Protein AF-A0A4Q1K8I0-F1 (afdb_monomer_lite)

Secondary structure (DSSP, 8-state):
-HHHHHHHHHHHHHHHHHHHHHHHHHHHHIIIIIHHHHHH---HHHHHHHHHHHHHHHHHHHHHHHHHHTTSHHHHHHHHH-HHHHHHHHHHHHHHHHHHHHHHHHHHHHHHHT--

Foldseek 3Di:
DVVVVVVVVVVVVVVVVLVVVVVVLVVVLCVPQVVLLPVLDVDPVVSVVLVCCLQVQLLVQLPVVLVVQCVDVVSVVVCVVPVVVNVVSSSVSSSVSNVVSSVVNCVVSVVVVVVD

Sequence (116 aa):
MLHHDSRIKFILFVLVLVAGLLAYLTKIMTKRFLYNYLNAVPSKGLTAVLLVLHWGTAVGVALLLPEYLKRFPNIKALFDYCPVWEYGATLCLFLLSLMGFSGILNVVFYRKNNLS

Organism: NCBI:txid2506421

pLDDT: mean 76.09, std 9.35, range [47.56, 92.94]

Structure (mmCIF, N/CA/C/O backbone):
data_AF-A0A4Q1K8I0-F1
#
_entry.id   AF-A0A4Q1K8I0-F1
#
loop_
_atom_site.group_PDB
_atom_site.id
_atom_site.type_symbol
_atom_site.label_atom_id
_atom_site.label_alt_id
_atom_site.label_comp_id
_atom_site.label_asym_id
_atom_site.label_entity_id
_atom_site.label_seq_id
_atom_site.pdbx_PDB_ins_code
_atom_site.Cartn_x
_atom_site.Cartn_y
_atom_site.Cartn_z
_atom_site.occupancy
_atom_site.B_iso_or_equiv
_atom_site.auth_seq_id
_atom_site.auth_comp_id
_atom_site.auth_asym_id
_atom_site.auth_atom_id
_atom_site.pdbx_PDB_model_num
ATOM 1 N N . MET A 1 1 ? 8.136 11.682 -34.334 1.00 49.53 1 MET A N 1
ATOM 2 C CA . MET A 1 1 ? 7.319 12.304 -33.263 1.00 49.53 1 MET A CA 1
ATOM 3 C C . MET A 1 1 ? 6.095 11.472 -32.847 1.00 49.53 1 MET A C 1
ATOM 5 O O . MET A 1 1 ? 5.854 11.394 -31.655 1.00 49.53 1 MET A O 1
ATOM 9 N N . LEU A 1 2 ? 5.404 10.750 -33.745 1.00 49.12 2 LEU A N 1
ATOM 10 C CA . LEU A 1 2 ? 4.198 9.940 -33.429 1.00 49.12 2 LEU A CA 1
ATOM 11 C C . LEU A 1 2 ? 4.359 8.790 -32.399 1.00 49.12 2 LEU A C 1
ATOM 13 O O . LEU A 1 2 ? 3.386 8.388 -31.758 1.00 49.12 2 LEU A O 1
ATOM 17 N N . HIS A 1 3 ? 5.567 8.250 -32.196 1.00 51.66 3 HIS A N 1
ATOM 18 C CA . HIS A 1 3 ? 5.787 7.172 -31.218 1.00 51.66 3 HIS A CA 1
ATOM 19 C C . HIS A 1 3 ? 5.784 7.639 -29.753 1.00 51.66 3 HIS A C 1
ATOM 21 O O . HIS A 1 3 ? 5.510 6.828 -28.867 1.00 51.66 3 HIS A O 1
ATOM 27 N N . HIS A 1 4 ? 6.060 8.920 -29.485 1.00 55.22 4 HIS A N 1
ATOM 28 C CA . HIS A 1 4 ? 6.090 9.439 -28.114 1.00 55.22 4 HIS A CA 1
ATOM 29 C C . HIS A 1 4 ? 4.675 9.570 -27.533 1.00 55.22 4 HIS A C 1
ATOM 31 O O . HIS A 1 4 ? 4.444 9.156 -26.397 1.00 55.22 4 HIS A O 1
ATOM 37 N N . ASP A 1 5 ? 3.712 10.017 -28.346 1.00 62.50 5 ASP A N 1
ATOM 38 C CA . ASP A 1 5 ? 2.303 10.151 -27.951 1.00 62.50 5 ASP A CA 1
ATOM 39 C C . ASP A 1 5 ? 1.659 8.813 -27.591 1.00 62.50 5 ASP A C 1
ATOM 41 O O . ASP A 1 5 ? 0.892 8.715 -26.635 1.00 62.50 5 ASP A O 1
ATOM 45 N N . SER A 1 6 ? 1.993 7.756 -28.333 1.00 71.06 6 SER A N 1
ATOM 46 C CA . SER A 1 6 ? 1.431 6.420 -28.101 1.00 71.06 6 SER A CA 1
ATOM 47 C C . SER A 1 6 ? 1.928 5.814 -26.782 1.00 71.06 6 SER A C 1
ATOM 49 O O . SER A 1 6 ? 1.153 5.205 -26.048 1.00 71.06 6 SER A O 1
ATOM 51 N N . ARG A 1 7 ? 3.206 6.035 -26.435 1.00 75.69 7 ARG A N 1
ATOM 52 C CA . ARG A 1 7 ? 3.793 5.581 -25.163 1.00 75.69 7 ARG A CA 1
ATOM 53 C C . ARG A 1 7 ? 3.226 6.343 -23.966 1.00 75.69 7 ARG A C 1
ATOM 55 O O . ARG A 1 7 ? 2.904 5.721 -22.962 1.00 75.69 7 ARG A O 1
ATOM 62 N N . ILE A 1 8 ? 3.050 7.662 -24.081 1.00 75.81 8 ILE A N 1
ATOM 63 C CA . ILE A 1 8 ? 2.462 8.488 -23.013 1.00 75.81 8 ILE A CA 1
ATOM 64 C C . ILE A 1 8 ? 1.004 8.087 -22.760 1.00 75.81 8 ILE A C 1
ATOM 66 O O . ILE A 1 8 ? 0.617 7.893 -21.610 1.00 75.81 8 ILE A O 1
ATOM 70 N N . LYS A 1 9 ? 0.209 7.877 -23.819 1.00 73.75 9 LYS A N 1
ATOM 71 C CA . LYS A 1 9 ? -1.175 7.383 -23.705 1.00 73.75 9 LYS A CA 1
ATOM 72 C C . LYS A 1 9 ? -1.242 6.011 -23.039 1.00 73.75 9 LYS A C 1
ATOM 74 O O . LYS A 1 9 ? -2.102 5.795 -22.191 1.00 73.75 9 LYS A O 1
ATOM 79 N N . PHE A 1 10 ? -0.321 5.110 -23.380 1.00 76.69 10 PHE A N 1
ATOM 80 C CA . PHE A 1 10 ? -0.227 3.799 -22.743 1.00 76.69 10 PHE A CA 1
ATOM 81 C C . PHE A 1 10 ? 0.131 3.904 -21.253 1.00 76.69 10 PHE A C 1
ATOM 83 O O . PHE A 1 10 ? -0.536 3.292 -20.425 1.00 76.69 10 PHE A O 1
ATOM 90 N N . ILE A 1 11 ? 1.119 4.729 -20.889 1.00 76.38 11 ILE A N 1
ATOM 91 C CA . ILE A 1 11 ? 1.495 4.966 -19.486 1.00 76.38 11 ILE A CA 1
ATOM 92 C C . ILE A 1 11 ? 0.321 5.561 -18.700 1.00 76.38 11 ILE A C 1
ATOM 94 O O . ILE A 1 11 ? 0.009 5.079 -17.614 1.00 76.38 11 ILE A O 1
ATOM 98 N N . LEU A 1 12 ? -0.369 6.562 -19.253 1.00 74.88 12 LEU A N 1
ATOM 99 C CA . LEU A 1 12 ? -1.555 7.153 -18.627 1.00 74.88 12 LEU A CA 1
ATOM 100 C C . LEU A 1 12 ? -2.679 6.127 -18.458 1.00 74.88 12 LEU A C 1
ATOM 102 O O . LEU A 1 12 ? -3.292 6.069 -17.398 1.00 74.88 12 LEU A O 1
ATOM 106 N N . PHE A 1 13 ? -2.921 5.283 -19.463 1.00 79.12 13 PHE A N 1
ATOM 107 C CA . PHE A 1 13 ? -3.909 4.210 -19.379 1.00 79.12 13 PHE A CA 1
ATOM 108 C C . PHE A 1 13 ? -3.572 3.209 -18.266 1.00 79.12 13 PHE A C 1
ATOM 110 O O . PHE A 1 13 ? -4.440 2.869 -17.464 1.00 79.12 13 PHE A O 1
ATOM 117 N N . VAL A 1 14 ? -2.305 2.795 -18.167 1.00 78.12 14 VAL A N 1
ATOM 118 C CA . VAL A 1 14 ? -1.824 1.911 -17.096 1.00 78.12 14 VAL A CA 1
ATOM 119 C 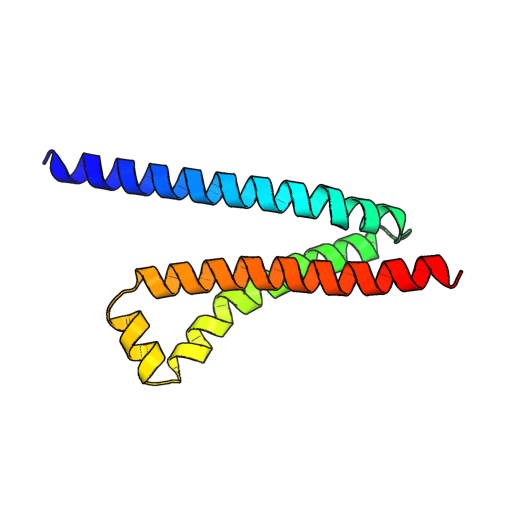C . VAL A 1 14 ? -1.979 2.575 -15.727 1.00 78.12 14 VAL A C 1
ATOM 121 O O . VAL A 1 14 ? -2.484 1.941 -14.80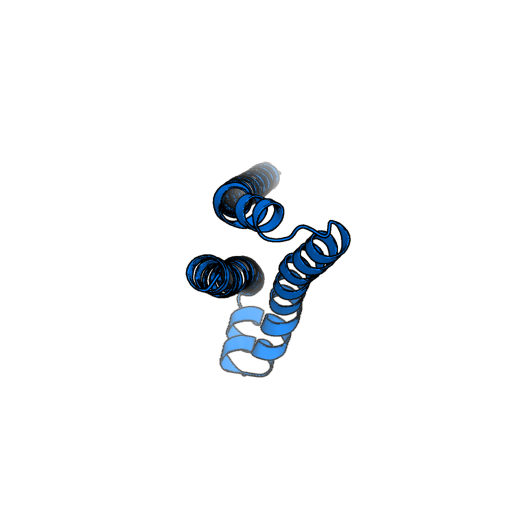5 1.00 78.12 14 VAL A O 1
ATOM 124 N N . LEU A 1 15 ? -1.622 3.855 -15.590 1.00 72.50 15 LEU A N 1
ATOM 125 C CA . LEU A 1 15 ? -1.799 4.604 -14.342 1.00 72.50 15 LEU A CA 1
ATOM 126 C C . LEU A 1 15 ? -3.271 4.687 -13.924 1.00 72.50 15 LEU A C 1
ATOM 128 O O . LEU A 1 15 ? -3.583 4.476 -12.754 1.00 72.50 15 LEU A O 1
ATOM 132 N N . VAL A 1 16 ? -4.182 4.938 -14.867 1.00 77.88 16 VAL A N 1
ATOM 133 C CA . VAL A 1 16 ? -5.630 4.957 -14.604 1.00 77.88 16 VAL A CA 1
ATOM 134 C C . VAL A 1 16 ? -6.132 3.576 -14.179 1.00 77.88 16 VAL A C 1
ATOM 136 O O . VAL A 1 16 ? -6.910 3.479 -13.232 1.00 77.88 16 VAL A O 1
ATOM 139 N N . LEU A 1 17 ? -5.662 2.502 -14.819 1.00 79.25 17 LEU A N 1
ATOM 140 C CA . LEU A 1 17 ? -5.981 1.123 -14.435 1.00 79.25 17 LEU A CA 1
ATOM 141 C C . LEU A 1 17 ? -5.511 0.801 -13.014 1.00 79.25 17 LEU A C 1
ATOM 143 O O . LEU A 1 17 ? -6.280 0.262 -12.220 1.00 79.25 17 LEU A O 1
ATOM 147 N N . VAL A 1 18 ? -4.274 1.173 -12.676 1.00 76.12 18 VAL A N 1
ATOM 148 C CA . VAL A 1 18 ? -3.701 0.988 -11.337 1.00 76.12 18 VAL A CA 1
ATOM 149 C C . VAL A 1 18 ? -4.483 1.796 -10.302 1.00 76.12 18 VAL A C 1
ATOM 151 O O . VAL A 1 18 ? -4.844 1.254 -9.259 1.00 76.12 18 VAL A O 1
ATOM 154 N N . ALA A 1 19 ? -4.821 3.053 -10.600 1.00 73.06 19 ALA A N 1
ATOM 155 C CA . ALA A 1 19 ? -5.639 3.891 -9.728 1.00 73.06 19 ALA A CA 1
ATOM 156 C C . ALA A 1 19 ? -7.052 3.316 -9.532 1.00 73.06 19 ALA A C 1
ATOM 158 O O . ALA A 1 19 ? -7.559 3.300 -8.413 1.00 73.06 19 ALA A O 1
ATOM 159 N N . GLY A 1 20 ? -7.675 2.794 -10.593 1.00 76.38 20 GLY A N 1
ATOM 160 C CA . GLY A 1 20 ? -8.979 2.136 -10.529 1.00 76.38 20 GLY A CA 1
ATOM 161 C C . GLY A 1 20 ? -8.948 0.854 -9.696 1.00 76.38 20 GLY A C 1
ATOM 162 O O . GLY A 1 20 ? -9.826 0.640 -8.858 1.00 76.38 20 GLY A O 1
ATOM 163 N N . LEU A 1 21 ? -7.908 0.032 -9.868 1.00 78.69 21 LEU A N 1
ATOM 164 C CA . LEU A 1 21 ? -7.698 -1.181 -9.081 1.00 78.69 21 LEU A CA 1
ATOM 165 C C . LEU A 1 21 ? -7.469 -0.848 -7.601 1.00 78.69 21 LEU A C 1
ATOM 167 O O . LEU A 1 21 ? -8.098 -1.458 -6.737 1.00 78.69 21 LEU A O 1
ATOM 171 N N . LEU A 1 22 ? -6.632 0.156 -7.314 1.00 74.50 22 LEU A N 1
ATOM 172 C CA . LEU A 1 22 ? -6.404 0.679 -5.966 1.00 74.50 22 LEU A CA 1
ATOM 173 C C . LEU A 1 22 ? -7.709 1.180 -5.349 1.00 74.50 22 LEU A C 1
ATOM 175 O O . LEU A 1 22 ? -8.059 0.744 -4.261 1.00 74.50 22 LEU A O 1
ATOM 179 N N . ALA A 1 23 ? -8.479 2.011 -6.054 1.00 71.06 23 ALA A N 1
ATOM 180 C CA . ALA A 1 23 ? -9.754 2.528 -5.562 1.00 71.06 23 ALA A CA 1
ATOM 181 C C . ALA A 1 23 ? -10.770 1.409 -5.280 1.00 71.06 23 ALA A C 1
ATOM 183 O O . ALA A 1 23 ? -11.493 1.457 -4.282 1.00 71.06 23 ALA A O 1
ATOM 184 N N . TYR A 1 24 ? -10.818 0.376 -6.126 1.00 78.56 24 TYR A N 1
ATOM 185 C CA . TYR A 1 24 ? -11.684 -0.782 -5.922 1.00 78.56 24 TYR A CA 1
ATOM 186 C C . TYR A 1 24 ? -11.249 -1.632 -4.719 1.00 78.56 24 TYR A C 1
ATOM 188 O O . TYR A 1 24 ? -12.085 -1.989 -3.885 1.00 78.56 24 TYR A O 1
ATOM 196 N N . LEU A 1 25 ? -9.947 -1.898 -4.579 1.00 71.38 25 LEU A N 1
ATOM 197 C CA . LEU A 1 25 ? -9.372 -2.575 -3.414 1.00 71.38 25 LEU A CA 1
ATOM 198 C C . LEU A 1 25 ? -9.635 -1.783 -2.136 1.00 71.38 25 LEU A C 1
ATOM 200 O O . LEU A 1 25 ? -10.151 -2.346 -1.173 1.00 71.38 25 LEU A O 1
ATOM 204 N N . THR A 1 26 ? -9.386 -0.472 -2.148 1.00 68.88 26 THR A N 1
ATOM 205 C CA . THR A 1 26 ? -9.714 0.426 -1.041 1.00 68.88 26 THR A CA 1
ATOM 206 C C . THR A 1 26 ? -11.200 0.348 -0.720 1.00 68.88 26 THR A C 1
ATOM 208 O O . THR A 1 26 ? -11.539 0.137 0.433 1.00 68.88 26 THR A O 1
ATOM 211 N N . LYS A 1 27 ? -12.106 0.390 -1.704 1.00 70.06 27 LYS A N 1
ATOM 212 C CA . LYS A 1 27 ? -13.554 0.248 -1.470 1.00 70.06 27 LYS A CA 1
ATOM 213 C C . LYS A 1 27 ? -13.914 -1.075 -0.789 1.00 70.06 27 LYS A C 1
ATOM 215 O O . LYS A 1 27 ? -14.737 -1.072 0.128 1.00 70.06 27 LYS A O 1
ATOM 220 N N . ILE A 1 28 ? -13.328 -2.196 -1.217 1.00 73.38 28 ILE A N 1
ATOM 221 C CA . ILE A 1 28 ? -13.539 -3.504 -0.576 1.00 73.38 28 ILE A CA 1
ATOM 222 C C . ILE A 1 28 ? -13.010 -3.481 0.860 1.00 73.38 28 ILE A C 1
ATOM 224 O O . ILE A 1 28 ? -13.723 -3.897 1.777 1.00 73.38 28 ILE A O 1
ATOM 228 N N . MET A 1 29 ? -11.795 -2.966 1.061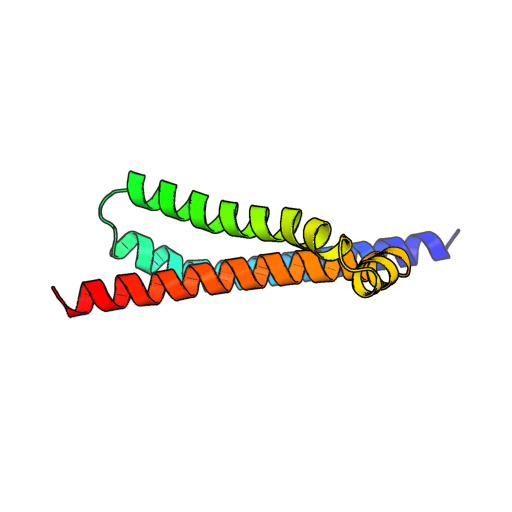 1.00 67.56 29 MET A N 1
ATOM 229 C CA . MET A 1 29 ? -11.150 -2.883 2.371 1.00 67.56 29 MET A CA 1
ATOM 230 C C . MET A 1 29 ? -11.955 -1.976 3.316 1.00 67.56 29 MET A C 1
ATOM 232 O O . MET A 1 29 ? -12.268 -2.354 4.439 1.00 67.56 29 MET A O 1
ATOM 236 N N . THR A 1 30 ? -12.413 -0.818 2.847 1.00 66.94 30 THR A N 1
ATOM 237 C CA . THR A 1 30 ? -13.256 0.107 3.606 1.00 66.94 30 THR A CA 1
ATOM 238 C C . THR A 1 30 ? -14.591 -0.535 3.976 1.00 66.94 30 THR A C 1
ATOM 240 O O . THR A 1 30 ? -14.978 -0.507 5.142 1.00 66.94 30 THR A O 1
ATOM 243 N N . LYS A 1 31 ? -15.288 -1.166 3.020 1.00 66.81 31 LYS A N 1
ATOM 244 C CA . LYS A 1 31 ? -16.589 -1.798 3.287 1.00 66.81 31 LYS A CA 1
ATOM 245 C C . LYS A 1 31 ? -16.500 -2.952 4.280 1.00 66.81 31 LYS A C 1
ATOM 247 O O . LYS A 1 31 ? -17.362 -3.060 5.142 1.00 66.81 31 LYS A O 1
ATOM 252 N N . ARG A 1 32 ? -15.490 -3.814 4.151 1.00 67.69 32 ARG A N 1
ATOM 253 C CA . ARG A 1 32 ? -15.372 -5.021 4.984 1.00 67.69 32 ARG A CA 1
ATOM 254 C C . ARG A 1 32 ? -14.654 -4.784 6.306 1.00 67.69 32 ARG A C 1
ATOM 256 O O . ARG A 1 32 ? -14.956 -5.470 7.270 1.00 67.69 32 ARG A O 1
ATOM 263 N N . PHE A 1 33 ? -13.720 -3.840 6.357 1.00 67.38 33 PHE A N 1
ATOM 264 C CA . PHE A 1 33 ? -12.877 -3.639 7.531 1.00 67.38 33 PHE A CA 1
ATOM 265 C C . PHE A 1 33 ? -13.182 -2.308 8.205 1.00 67.38 33 PHE A C 1
ATOM 267 O O . PHE A 1 33 ? -13.508 -2.318 9.386 1.00 67.38 33 PHE A O 1
ATOM 274 N N . LEU A 1 34 ? -13.166 -1.174 7.491 1.00 66.38 34 LEU A N 1
ATOM 275 C CA . LEU A 1 34 ? -13.340 0.137 8.137 1.00 66.38 34 LEU A CA 1
ATOM 276 C C . LEU A 1 34 ? -14.703 0.296 8.833 1.00 66.38 34 LEU A C 1
ATOM 278 O O . LEU A 1 34 ? -14.770 0.841 9.932 1.00 66.38 34 LEU A O 1
ATOM 282 N N . TYR A 1 35 ? -15.786 -0.204 8.237 1.00 66.62 35 TYR A N 1
ATOM 283 C CA . TYR A 1 35 ? -17.097 -0.166 8.898 1.00 66.62 35 TYR A CA 1
ATOM 284 C C . TYR A 1 35 ? -17.160 -1.072 10.131 1.00 66.62 35 TYR A C 1
ATOM 286 O O . TYR A 1 35 ? -17.709 -0.671 11.155 1.00 66.62 35 TYR A O 1
ATOM 294 N N . ASN A 1 36 ? -16.534 -2.250 10.079 1.00 66.00 36 ASN A N 1
ATOM 295 C CA . ASN A 1 36 ? -16.422 -3.123 11.248 1.00 66.00 36 ASN A CA 1
ATOM 296 C C . ASN A 1 36 ? -15.565 -2.473 12.346 1.00 66.00 36 ASN A C 1
ATOM 298 O O . ASN A 1 36 ? -15.893 -2.591 13.522 1.00 66.00 36 ASN A O 1
ATOM 302 N N . TYR A 1 37 ? -14.529 -1.719 11.967 1.00 66.00 37 TYR A N 1
ATOM 303 C CA . TYR A 1 37 ? -13.712 -0.902 12.866 1.00 66.00 37 TYR A CA 1
ATOM 304 C C . TYR A 1 37 ? -14.520 0.149 13.609 1.00 66.00 37 TYR A C 1
ATOM 306 O O . TYR A 1 37 ? -14.473 0.217 14.835 1.00 66.00 37 TYR A O 1
ATOM 314 N N . LEU A 1 38 ? -15.253 0.962 12.851 1.00 66.88 38 LEU A N 1
ATOM 315 C CA . LEU A 1 38 ? -16.063 2.051 13.385 1.00 66.88 38 LEU A CA 1
ATOM 316 C C . LEU A 1 38 ? -17.162 1.539 14.317 1.00 66.88 38 LEU A C 1
ATOM 318 O O . LEU A 1 38 ? -17.474 2.202 15.300 1.00 66.88 38 LEU A O 1
ATOM 322 N N . ASN A 1 39 ? -17.702 0.351 14.041 1.00 69.06 39 ASN A N 1
ATOM 323 C CA . ASN A 1 39 ? -18.710 -0.272 14.893 1.00 69.06 39 ASN A CA 1
ATOM 324 C C . ASN A 1 39 ? -18.110 -0.957 16.134 1.00 69.06 39 ASN A C 1
ATOM 326 O O . ASN A 1 39 ? -18.755 -0.981 17.177 1.00 69.06 39 ASN A O 1
ATOM 330 N N . ALA A 1 40 ? -16.893 -1.508 16.055 1.00 67.19 40 ALA A N 1
ATOM 331 C CA . ALA A 1 40 ? -16.257 -2.224 17.168 1.00 67.19 40 ALA A CA 1
ATOM 332 C C . ALA A 1 40 ? -15.465 -1.315 18.130 1.00 67.19 40 ALA A C 1
ATOM 334 O O . ALA A 1 40 ? -15.135 -1.724 19.248 1.00 67.19 40 ALA A O 1
ATOM 335 N N . VAL A 1 41 ? -15.120 -0.097 17.703 1.00 68.88 41 VAL A N 1
ATOM 336 C CA . VAL A 1 41 ? -14.312 0.850 18.478 1.00 68.88 41 VAL A CA 1
ATOM 337 C C . VAL A 1 41 ? -15.136 2.099 18.816 1.00 68.88 41 VAL A C 1
ATOM 339 O O . VAL A 1 41 ? -15.334 2.950 17.952 1.00 68.88 41 VAL A O 1
ATOM 342 N N . PRO A 1 42 ? -15.564 2.281 20.080 1.00 66.88 42 PRO A N 1
ATOM 343 C CA . PRO A 1 42 ? -16.401 3.421 20.470 1.00 66.88 42 PRO A CA 1
ATOM 344 C C . PRO A 1 42 ? -15.639 4.760 20.497 1.00 66.88 42 PRO A C 1
ATOM 346 O O . PRO A 1 42 ? -16.247 5.828 20.461 1.00 66.88 42 PRO A O 1
ATOM 349 N N . SER A 1 43 ? -14.303 4.731 20.548 1.00 77.31 43 SER A N 1
ATOM 350 C CA . SER A 1 43 ? -13.469 5.936 20.585 1.00 77.31 43 SER A CA 1
ATOM 351 C C . SER A 1 43 ? -13.038 6.374 19.186 1.00 77.31 43 SER A C 1
ATOM 353 O O . SER A 1 43 ? -12.208 5.725 18.547 1.00 77.31 43 SER A O 1
ATOM 355 N N . LYS A 1 44 ? -13.520 7.545 18.748 1.00 74.69 44 LYS A N 1
ATOM 356 C CA . LYS A 1 44 ? -13.103 8.188 17.487 1.00 74.69 44 LYS A CA 1
ATOM 357 C C . LYS A 1 44 ? -11.583 8.389 17.398 1.00 74.69 44 LYS A C 1
ATOM 359 O O . LYS A 1 44 ? -11.015 8.261 16.317 1.00 74.69 44 LYS A O 1
ATOM 364 N N . GLY A 1 45 ? -10.927 8.663 18.530 1.00 78.00 45 GLY A N 1
ATOM 365 C CA . GLY A 1 45 ? -9.472 8.824 18.595 1.00 78.00 45 GLY A CA 1
ATOM 366 C C . GLY A 1 45 ? -8.724 7.523 18.305 1.00 78.00 45 GLY A C 1
ATOM 367 O O . GLY A 1 45 ? -7.774 7.519 17.527 1.00 78.00 45 GLY A O 1
ATOM 368 N N . LEU A 1 46 ? -9.194 6.400 18.856 1.00 75.69 46 LEU A N 1
ATOM 369 C CA . LEU A 1 46 ? -8.569 5.097 18.620 1.00 75.69 46 LEU A CA 1
ATOM 370 C C . LEU A 1 46 ? -8.742 4.646 17.161 1.00 75.69 46 LEU A C 1
ATOM 372 O O . LEU A 1 46 ? -7.804 4.116 16.569 1.00 75.69 46 LEU A O 1
ATOM 376 N N . THR A 1 47 ? -9.896 4.926 16.549 1.00 74.56 47 THR A N 1
ATOM 377 C CA . THR A 1 47 ? -10.114 4.682 15.116 1.00 74.56 47 THR A CA 1
ATOM 378 C C . THR A 1 47 ? -9.138 5.480 14.253 1.00 74.56 47 THR A C 1
ATOM 380 O O . THR A 1 47 ? -8.559 4.920 13.326 1.00 74.56 47 THR A O 1
ATOM 383 N N . ALA A 1 48 ? -8.913 6.762 14.559 1.00 74.94 48 ALA A N 1
ATOM 384 C CA . ALA A 1 48 ? -7.962 7.588 13.815 1.00 74.94 48 ALA A CA 1
ATOM 385 C C . ALA A 1 48 ? -6.530 7.035 13.911 1.00 74.94 48 ALA A C 1
ATOM 387 O O . ALA A 1 48 ? -5.856 6.903 12.892 1.00 74.94 48 ALA A O 1
ATOM 388 N N . VAL A 1 49 ? -6.095 6.633 15.110 1.00 80.94 49 VAL A N 1
ATOM 389 C CA . VAL A 1 49 ? -4.775 6.016 15.324 1.00 80.94 49 VAL A CA 1
ATOM 390 C C . VAL A 1 49 ? -4.634 4.717 14.530 1.00 80.94 49 VAL A C 1
ATOM 392 O O . VAL A 1 49 ? -3.630 4.519 13.852 1.00 80.94 49 VAL A O 1
ATOM 395 N N . LEU A 1 50 ? -5.647 3.850 14.558 1.00 76.81 50 LEU A N 1
ATOM 396 C CA . LEU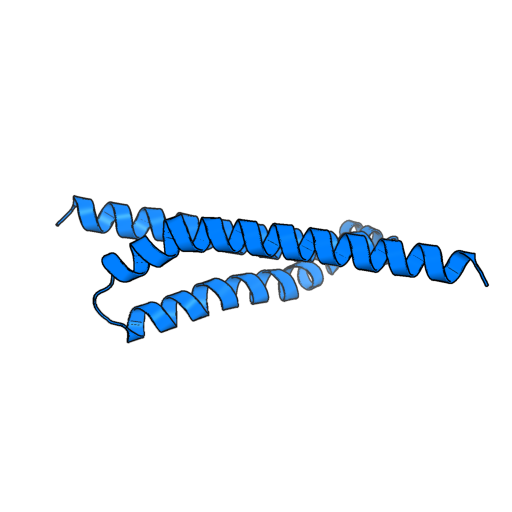 A 1 50 ? -5.638 2.593 13.807 1.00 76.81 50 LEU A CA 1
ATOM 397 C C . LEU A 1 50 ? -5.623 2.823 12.295 1.00 76.81 50 LEU A C 1
ATOM 399 O O . LEU A 1 50 ? -4.947 2.089 11.580 1.00 76.81 50 LEU A O 1
ATOM 403 N N . LEU A 1 51 ? -6.319 3.852 11.809 1.00 76.69 51 LEU A N 1
ATOM 404 C CA . LEU A 1 51 ? -6.310 4.223 10.398 1.00 76.69 51 LEU A CA 1
ATOM 405 C C . LEU A 1 51 ? -4.921 4.705 9.963 1.00 76.69 51 LEU A C 1
ATOM 407 O O . LEU A 1 51 ? -4.402 4.254 8.945 1.00 76.69 51 LEU A O 1
ATOM 411 N N . VAL A 1 52 ? -4.299 5.576 10.760 1.00 80.88 52 VAL A N 1
ATOM 412 C CA . VAL A 1 52 ? -2.941 6.071 10.504 1.00 80.88 52 VAL A CA 1
ATOM 413 C C . VAL A 1 52 ? -1.931 4.930 10.558 1.00 80.88 52 VAL A C 1
ATOM 415 O O . VAL A 1 52 ? -1.092 4.830 9.670 1.00 80.88 52 VAL A O 1
ATOM 418 N N . LEU A 1 53 ? -2.034 4.030 11.538 1.00 81.62 53 LEU A N 1
ATOM 419 C CA . LEU A 1 53 ? -1.178 2.846 11.615 1.00 81.62 53 LEU A CA 1
ATOM 420 C C . LEU A 1 53 ? -1.378 1.931 10.407 1.00 81.62 53 LEU A C 1
ATOM 422 O O . LEU A 1 53 ? -0.399 1.457 9.840 1.00 81.62 53 LEU A O 1
ATOM 426 N N . HIS A 1 54 ? -2.618 1.716 9.975 1.00 79.44 54 HIS A N 1
ATOM 427 C CA . HIS A 1 54 ? -2.940 0.843 8.853 1.00 79.44 54 HIS A CA 1
ATOM 428 C C . HIS A 1 54 ? -2.329 1.321 7.531 1.00 79.44 54 HIS A C 1
ATOM 430 O O . HIS A 1 54 ? -1.697 0.538 6.826 1.00 79.44 54 HIS A O 1
ATOM 436 N N . TRP A 1 55 ? -2.476 2.608 7.212 1.00 79.19 55 TRP A N 1
ATOM 437 C CA . TRP A 1 55 ? -1.898 3.180 5.996 1.00 79.19 55 TRP A CA 1
ATOM 438 C C . TRP A 1 55 ? -0.399 3.441 6.142 1.00 79.19 55 TRP A C 1
ATOM 440 O O . TRP A 1 55 ? 0.369 3.156 5.229 1.00 79.19 55 TRP A O 1
ATOM 450 N N . GLY A 1 56 ? 0.033 3.937 7.302 1.00 81.50 56 GLY A N 1
ATOM 451 C CA . GLY A 1 56 ? 1.427 4.264 7.581 1.00 81.50 56 GLY A CA 1
ATOM 452 C C . GLY A 1 56 ? 2.338 3.040 7.569 1.00 81.50 56 GLY A C 1
ATOM 453 O O . GLY A 1 56 ? 3.423 3.101 6.998 1.00 81.50 56 GLY A O 1
ATOM 454 N N . THR A 1 57 ? 1.892 1.907 8.120 1.00 82.31 57 THR A N 1
ATOM 455 C CA . THR A 1 57 ? 2.652 0.648 8.030 1.00 82.31 57 THR A CA 1
ATOM 456 C C . THR A 1 57 ? 2.738 0.148 6.595 1.00 82.31 57 THR A C 1
ATOM 458 O O . THR A 1 57 ? 3.819 -0.249 6.170 1.00 82.31 57 THR A O 1
ATOM 461 N N . ALA A 1 58 ? 1.652 0.230 5.821 1.00 82.25 58 ALA A N 1
ATOM 462 C CA . ALA A 1 58 ? 1.666 -0.195 4.426 1.00 82.25 58 ALA A CA 1
ATOM 463 C C . ALA A 1 58 ? 2.608 0.659 3.563 1.00 82.25 58 ALA A C 1
ATOM 465 O O . ALA A 1 58 ? 3.410 0.122 2.798 1.00 82.25 58 ALA A O 1
ATOM 466 N N . VAL A 1 59 ? 2.576 1.985 3.737 1.00 81.69 59 VAL A N 1
ATOM 467 C CA . VAL A 1 59 ? 3.517 2.907 3.082 1.00 81.69 59 VAL A CA 1
ATOM 468 C C . VAL A 1 59 ? 4.951 2.638 3.538 1.00 81.69 59 VAL A C 1
ATOM 470 O O . VAL A 1 59 ? 5.846 2.533 2.704 1.00 81.69 59 VAL A O 1
ATOM 473 N N . GLY A 1 60 ? 5.180 2.478 4.843 1.00 85.88 60 GLY A N 1
ATOM 474 C CA . GLY A 1 60 ? 6.508 2.210 5.393 1.00 85.88 60 GLY A CA 1
ATOM 475 C C . GLY A 1 60 ? 7.124 0.927 4.836 1.00 85.88 60 GLY A C 1
ATOM 476 O O . GLY A 1 60 ? 8.269 0.939 4.393 1.00 85.88 60 GLY A O 1
ATOM 477 N N . VAL A 1 61 ? 6.353 -0.164 4.786 1.00 85.06 61 VAL A N 1
ATOM 478 C CA . VAL A 1 61 ? 6.795 -1.436 4.194 1.00 85.06 61 VAL A CA 1
ATOM 479 C C . VAL A 1 61 ? 7.075 -1.271 2.703 1.00 85.06 61 VAL A C 1
ATOM 481 O O . VAL A 1 61 ? 8.119 -1.716 2.235 1.00 85.06 61 VAL A O 1
ATOM 484 N N . ALA A 1 62 ? 6.187 -0.605 1.963 1.00 84.19 62 ALA A N 1
ATOM 485 C CA . ALA A 1 62 ? 6.352 -0.402 0.529 1.00 84.19 62 ALA A CA 1
ATOM 486 C C . ALA A 1 62 ? 7.606 0.412 0.181 1.00 84.19 62 ALA A C 1
ATOM 488 O O . ALA A 1 62 ? 8.249 0.117 -0.816 1.00 84.19 62 ALA A O 1
ATOM 489 N N . LEU A 1 63 ? 7.978 1.400 0.998 1.00 84.00 63 LEU A N 1
ATOM 490 C CA . LEU A 1 63 ? 9.143 2.250 0.739 1.00 84.00 63 LEU A CA 1
ATOM 491 C C . LEU A 1 63 ? 10.460 1.634 1.228 1.00 84.00 63 LEU A C 1
ATOM 493 O O . LEU A 1 63 ? 11.479 1.744 0.556 1.00 84.00 63 LEU A O 1
ATOM 497 N N . LEU A 1 64 ? 10.462 0.997 2.402 1.00 87.19 64 LEU A N 1
ATOM 498 C CA . LEU A 1 64 ? 11.701 0.545 3.046 1.00 87.19 64 LEU A CA 1
ATOM 499 C C . LEU A 1 64 ? 12.119 -0.863 2.623 1.00 87.19 64 LEU A C 1
ATOM 501 O O . LEU A 1 64 ? 13.311 -1.168 2.567 1.00 87.19 64 LEU A O 1
ATOM 505 N N . LEU A 1 65 ? 11.155 -1.744 2.354 1.00 86.00 65 LEU A N 1
ATOM 506 C CA . LEU A 1 65 ? 11.452 -3.144 2.080 1.00 86.00 65 LEU A CA 1
ATOM 507 C C . LEU A 1 65 ? 12.145 -3.354 0.720 1.00 86.00 65 LEU A C 1
ATOM 509 O O . LEU A 1 65 ? 13.098 -4.128 0.699 1.00 86.00 65 LEU A O 1
ATOM 513 N N . PRO A 1 66 ? 11.789 -2.665 -0.386 1.00 84.31 66 PRO A N 1
ATOM 514 C CA . PRO A 1 66 ? 12.555 -2.751 -1.634 1.00 84.31 66 PRO A CA 1
ATOM 515 C C . PRO A 1 66 ? 14.019 -2.328 -1.467 1.00 84.31 66 PRO A C 1
ATOM 517 O O . PRO A 1 66 ? 14.917 -3.036 -1.919 1.00 84.31 66 PRO A O 1
ATOM 520 N N . GLU A 1 67 ? 14.275 -1.233 -0.745 1.00 86.00 67 GLU A N 1
ATOM 521 C CA . GLU A 1 67 ? 15.634 -0.764 -0.435 1.00 86.00 67 GLU A CA 1
ATOM 522 C C . GLU A 1 67 ? 16.413 -1.769 0.418 1.00 86.00 67 GLU A C 1
ATOM 524 O O . GLU A 1 67 ? 17.593 -2.036 0.183 1.00 86.00 67 GLU A O 1
ATOM 529 N N . TYR A 1 68 ? 15.746 -2.404 1.383 1.00 88.50 68 TYR A N 1
ATOM 530 C CA . TYR A 1 68 ? 16.347 -3.500 2.133 1.00 88.50 68 TYR A CA 1
ATOM 531 C C . TYR A 1 68 ? 16.668 -4.705 1.234 1.00 88.50 68 TYR A C 1
ATOM 533 O O . TYR A 1 68 ? 17.746 -5.289 1.349 1.00 88.50 68 TYR A O 1
ATOM 541 N N . LEU A 1 69 ? 15.775 -5.059 0.304 1.00 87.69 69 LEU A N 1
ATOM 542 C CA . LEU A 1 69 ? 15.964 -6.177 -0.621 1.00 87.69 69 LEU A CA 1
ATOM 543 C C . LEU A 1 69 ?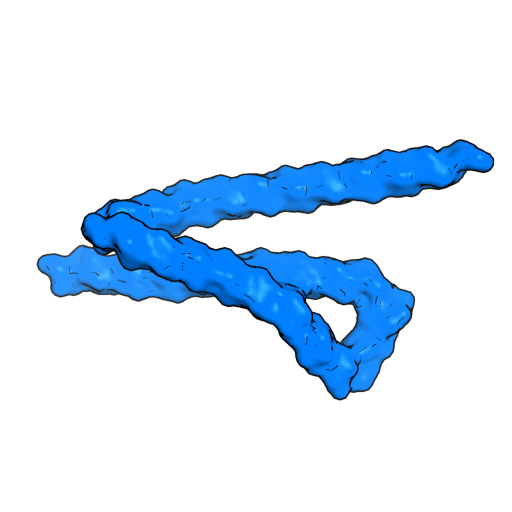 17.129 -5.947 -1.602 1.00 87.69 69 LEU A C 1
ATOM 545 O O . LEU A 1 69 ? 17.789 -6.911 -1.990 1.00 87.69 69 LEU A O 1
ATOM 549 N N . LYS A 1 70 ? 17.472 -4.692 -1.926 1.00 86.56 70 LYS A N 1
ATOM 550 C CA . LYS A 1 70 ? 18.674 -4.346 -2.714 1.00 86.56 70 LYS A CA 1
ATOM 551 C C . LYS A 1 70 ? 19.998 -4.707 -2.023 1.00 86.56 70 LYS A C 1
ATOM 553 O O . LYS A 1 70 ? 21.047 -4.674 -2.663 1.00 86.56 70 LYS A O 1
ATOM 558 N N . ARG A 1 71 ? 19.989 -5.099 -0.741 1.00 92.44 71 ARG A N 1
ATOM 559 C CA . ARG A 1 71 ? 21.176 -5.666 -0.071 1.00 92.44 71 ARG A CA 1
ATOM 560 C C . ARG A 1 71 ? 21.536 -7.059 -0.592 1.00 92.44 71 ARG A C 1
ATOM 562 O O . ARG A 1 71 ? 22.680 -7.480 -0.439 1.00 92.44 71 ARG A O 1
ATOM 569 N N . PHE A 1 72 ? 20.593 -7.767 -1.216 1.00 92.94 72 PHE A N 1
ATOM 570 C CA . PHE A 1 72 ? 20.843 -9.072 -1.822 1.00 92.94 72 PHE A CA 1
ATOM 571 C C . PHE A 1 72 ? 21.292 -8.896 -3.280 1.00 92.94 72 PHE A C 1
ATOM 573 O O . PHE A 1 72 ? 20.543 -8.326 -4.074 1.00 92.94 72 PHE A O 1
ATOM 580 N N . PRO A 1 73 ? 22.469 -9.415 -3.678 1.00 89.00 73 PRO A N 1
ATOM 581 C CA . PRO A 1 73 ? 23.063 -9.129 -4.987 1.00 89.00 73 PRO A CA 1
ATOM 582 C C . PRO A 1 73 ? 22.183 -9.572 -6.165 1.00 89.00 73 PRO A C 1
ATOM 584 O O . PRO A 1 73 ? 22.101 -8.863 -7.163 1.00 89.00 73 PRO A O 1
ATOM 587 N N . ASN A 1 74 ? 21.456 -10.684 -6.025 1.00 91.06 74 ASN A N 1
ATOM 588 C CA . ASN A 1 74 ? 20.548 -11.184 -7.064 1.00 91.06 74 ASN A CA 1
ATOM 589 C C . ASN A 1 74 ? 19.313 -10.289 -7.250 1.00 91.06 74 ASN A C 1
ATOM 591 O O . ASN A 1 74 ? 18.870 -10.075 -8.375 1.00 91.06 74 ASN A O 1
ATOM 595 N N . ILE A 1 75 ? 18.762 -9.753 -6.155 1.00 87.56 75 ILE A N 1
ATOM 596 C CA . ILE A 1 75 ? 17.598 -8.858 -6.220 1.00 87.56 75 ILE A CA 1
ATOM 597 C C . ILE A 1 75 ? 18.029 -7.475 -6.702 1.00 87.56 75 ILE A C 1
ATOM 599 O O . ILE A 1 75 ? 17.352 -6.878 -7.534 1.00 87.56 75 ILE A O 1
ATOM 603 N N . LYS A 1 76 ? 19.192 -7.001 -6.247 1.00 89.75 76 LYS A N 1
ATOM 604 C CA . LYS A 1 76 ? 19.794 -5.765 -6.737 1.00 89.75 76 LYS A CA 1
ATOM 605 C C . LYS A 1 76 ? 19.989 -5.807 -8.253 1.00 89.75 76 LYS A C 1
ATOM 607 O O . LYS A 1 76 ? 19.510 -4.919 -8.941 1.00 89.75 76 LYS A O 1
ATOM 612 N N . ALA A 1 77 ? 20.601 -6.872 -8.775 1.00 89.06 77 ALA A N 1
ATOM 613 C CA . ALA A 1 77 ? 20.791 -7.042 -10.213 1.00 89.06 77 ALA A CA 1
ATOM 614 C C . ALA A 1 77 ? 19.458 -7.068 -10.984 1.00 89.06 77 ALA A C 1
ATOM 616 O O . ALA A 1 77 ? 19.368 -6.496 -12.067 1.00 89.06 77 ALA A O 1
ATOM 617 N N . LEU A 1 78 ? 18.415 -7.688 -10.420 1.00 87.56 78 LEU A N 1
ATOM 618 C CA . LEU A 1 78 ? 17.080 -7.718 -11.020 1.00 87.56 78 LEU A CA 1
ATOM 619 C C . LEU A 1 78 ? 16.443 -6.319 -11.101 1.00 87.56 78 LEU A C 1
ATOM 621 O O . LEU A 1 78 ? 15.880 -5.966 -12.138 1.00 87.56 78 LEU A O 1
ATOM 625 N N . PHE A 1 79 ? 16.534 -5.527 -10.029 1.00 88.25 79 PHE A N 1
ATOM 626 C CA . PHE A 1 79 ? 15.989 -4.166 -9.988 1.00 88.25 79 PHE A CA 1
ATOM 627 C C . PHE A 1 79 ? 16.798 -3.192 -10.852 1.00 88.25 79 PHE A C 1
ATOM 629 O O . PHE A 1 79 ? 16.203 -2.416 -11.598 1.00 88.25 79 PHE A O 1
ATOM 636 N N . ASP A 1 80 ? 18.129 -3.301 -10.840 1.00 86.81 80 ASP A N 1
ATOM 637 C CA . ASP A 1 80 ? 19.021 -2.492 -11.676 1.00 86.81 80 ASP A CA 1
ATOM 638 C C . ASP A 1 80 ? 18.811 -2.789 -13.176 1.00 86.81 80 ASP A C 1
ATOM 640 O O . ASP A 1 80 ? 18.843 -1.879 -14.004 1.00 86.81 80 ASP A O 1
ATOM 644 N N . TYR A 1 81 ? 18.555 -4.054 -13.541 1.00 87.06 81 TYR A N 1
ATOM 645 C CA . TYR A 1 81 ? 18.293 -4.455 -14.928 1.00 87.06 81 TYR A CA 1
ATOM 646 C C . TYR A 1 81 ? 16.940 -3.949 -15.444 1.00 87.06 81 TYR A C 1
ATOM 648 O O . TYR A 1 81 ? 16.809 -3.597 -16.617 1.00 87.06 81 TYR A O 1
ATOM 656 N N . CYS A 1 82 ? 15.913 -3.927 -14.592 1.00 81.62 82 CYS A N 1
ATOM 657 C CA . CYS A 1 82 ? 14.581 -3.503 -14.997 1.00 81.62 82 CYS A CA 1
ATOM 658 C C . CYS A 1 82 ? 13.843 -2.793 -13.843 1.00 81.62 82 CYS A C 1
ATOM 660 O O . CYS A 1 82 ? 13.169 -3.441 -13.034 1.00 81.62 82 CYS A O 1
ATOM 662 N N . PRO A 1 83 ? 13.882 -1.444 -13.822 1.00 78.56 83 PRO A N 1
ATOM 663 C CA . PRO A 1 83 ? 13.273 -0.619 -12.773 1.00 78.56 83 PRO A CA 1
ATOM 664 C C . PRO A 1 83 ? 11.763 -0.829 -12.605 1.00 78.56 83 PRO A C 1
ATOM 666 O O . PRO A 1 83 ? 11.204 -0.600 -11.537 1.00 78.56 83 PRO A O 1
ATOM 669 N N . VAL A 1 84 ? 11.075 -1.307 -13.649 1.00 78.88 84 VAL A N 1
ATOM 670 C CA . VAL A 1 84 ? 9.639 -1.630 -13.589 1.00 78.88 84 VAL A CA 1
ATOM 671 C C . VAL A 1 84 ? 9.345 -2.702 -12.534 1.00 78.88 84 VAL A C 1
ATOM 673 O O . VAL A 1 84 ? 8.303 -2.634 -11.882 1.00 78.88 84 VAL A O 1
ATOM 676 N N . TRP A 1 85 ? 10.260 -3.651 -12.308 1.00 78.62 85 TRP A N 1
ATOM 677 C CA . TRP A 1 85 ? 10.098 -4.659 -11.257 1.00 78.62 85 TRP A CA 1
ATOM 678 C C . TRP A 1 85 ? 10.198 -4.071 -9.857 1.00 78.62 85 TRP A C 1
ATOM 680 O O . TRP A 1 85 ? 9.501 -4.542 -8.965 1.00 78.62 85 TRP A O 1
ATOM 690 N N . GLU A 1 86 ? 11.001 -3.027 -9.667 1.00 81.56 86 GLU A N 1
ATOM 691 C CA . GLU A 1 86 ? 11.083 -2.322 -8.390 1.00 81.56 86 GLU A CA 1
ATOM 692 C C . GLU A 1 86 ? 9.760 -1.609 -8.072 1.00 81.56 86 GLU A C 1
ATOM 694 O O . GLU A 1 86 ? 9.216 -1.756 -6.973 1.00 81.56 86 GLU A O 1
ATOM 699 N N . TYR A 1 87 ? 9.179 -0.911 -9.055 1.00 79.69 87 TYR A N 1
ATOM 700 C CA . TYR A 1 87 ? 7.868 -0.271 -8.902 1.00 79.69 87 TYR A CA 1
ATOM 701 C C . TYR A 1 87 ? 6.747 -1.298 -8.691 1.00 79.69 87 TYR A C 1
ATOM 703 O O . TYR A 1 87 ? 5.879 -1.106 -7.837 1.00 79.69 87 TYR A O 1
ATOM 711 N N . GLY A 1 88 ? 6.780 -2.411 -9.429 1.00 78.94 88 GLY A N 1
ATOM 712 C CA . GLY A 1 88 ? 5.835 -3.514 -9.268 1.00 78.94 88 GLY A CA 1
ATOM 713 C C . GLY A 1 88 ? 5.931 -4.166 -7.888 1.00 78.94 88 GLY A C 1
ATOM 714 O O . GLY A 1 88 ? 4.912 -4.346 -7.225 1.00 78.94 88 GLY A O 1
ATOM 715 N N . ALA A 1 89 ? 7.148 -4.451 -7.415 1.00 80.19 89 ALA A N 1
ATOM 716 C CA . ALA A 1 89 ? 7.389 -5.014 -6.089 1.00 80.19 89 ALA A CA 1
ATOM 717 C C . ALA A 1 89 ? 6.909 -4.067 -4.983 1.00 80.19 89 ALA A C 1
ATOM 719 O O . ALA A 1 89 ? 6.197 -4.499 -4.081 1.00 80.19 89 ALA A O 1
ATOM 720 N N . THR A 1 90 ? 7.219 -2.773 -5.092 1.00 84.31 90 THR A N 1
ATOM 721 C CA . THR A 1 90 ? 6.731 -1.722 -4.183 1.00 84.31 90 THR A CA 1
ATOM 722 C C . THR A 1 90 ? 5.204 -1.719 -4.096 1.00 84.31 90 THR A C 1
ATOM 724 O O . THR A 1 90 ? 4.640 -1.756 -3.002 1.00 84.31 90 THR A O 1
ATOM 727 N N . LEU A 1 91 ? 4.518 -1.741 -5.245 1.00 82.25 91 LEU A N 1
ATOM 728 C CA . LEU A 1 91 ? 3.056 -1.762 -5.300 1.00 82.25 91 LEU A CA 1
ATOM 729 C C . LEU A 1 91 ? 2.476 -3.052 -4.700 1.00 82.25 91 LEU A C 1
ATOM 731 O O . LEU A 1 91 ? 1.522 -2.999 -3.924 1.00 82.25 91 LEU A O 1
ATOM 735 N N . CYS A 1 92 ? 3.057 -4.211 -5.015 1.00 82.81 92 CYS A N 1
ATOM 736 C CA . CYS A 1 92 ? 2.638 -5.486 -4.437 1.00 82.81 92 CYS A CA 1
ATOM 737 C C . CYS A 1 92 ? 2.819 -5.508 -2.916 1.00 82.81 92 CYS A C 1
ATOM 739 O O . CYS A 1 92 ? 1.917 -5.942 -2.203 1.00 82.81 92 CYS A O 1
ATOM 741 N N . LEU A 1 93 ? 3.947 -5.010 -2.408 1.00 84.19 93 LEU A N 1
ATOM 742 C CA . LEU A 1 93 ? 4.225 -4.926 -0.976 1.00 84.19 93 LEU A CA 1
ATOM 743 C C . LEU A 1 93 ? 3.264 -3.976 -0.263 1.00 84.19 93 LEU A C 1
ATOM 745 O O . LEU A 1 93 ? 2.772 -4.309 0.816 1.00 84.19 93 LEU A O 1
ATOM 749 N N . PHE A 1 94 ? 2.935 -2.839 -0.880 1.00 84.06 94 PHE A N 1
ATOM 750 C CA . PHE A 1 94 ? 1.906 -1.933 -0.379 1.00 84.06 94 PHE A CA 1
ATOM 751 C C . PHE A 1 94 ? 0.551 -2.641 -0.244 1.00 84.06 94 PHE A C 1
ATOM 753 O O . PHE A 1 94 ? -0.071 -2.609 0.814 1.00 84.06 94 PHE A O 1
ATOM 760 N N . LEU A 1 95 ? 0.107 -3.342 -1.288 1.00 81.31 95 LEU A N 1
ATOM 761 C CA . LEU A 1 95 ? -1.177 -4.045 -1.273 1.00 81.31 95 LEU A CA 1
ATOM 762 C C . LEU A 1 95 ? -1.199 -5.208 -0.271 1.00 81.31 95 LEU A C 1
ATOM 764 O O . LEU A 1 95 ? -2.171 -5.362 0.468 1.00 81.31 95 LEU A O 1
ATOM 768 N N . LEU A 1 96 ? -0.130 -6.004 -0.211 1.00 82.44 96 LEU A N 1
ATOM 769 C CA . LEU A 1 96 ? -0.018 -7.135 0.712 1.00 82.44 96 LEU A CA 1
ATOM 770 C C . LEU A 1 96 ? 0.022 -6.686 2.171 1.00 82.44 96 LEU A C 1
ATOM 772 O O . LEU A 1 96 ? -0.627 -7.303 3.012 1.00 82.44 96 LEU A O 1
ATOM 776 N N . SER A 1 97 ? 0.750 -5.613 2.479 1.00 83.19 97 SER A N 1
ATOM 777 C CA . SER A 1 97 ? 0.804 -5.057 3.834 1.00 83.19 97 SER A CA 1
ATOM 778 C C . SER A 1 97 ? -0.537 -4.458 4.254 1.00 83.19 97 SER A C 1
ATOM 780 O O . SER A 1 97 ? -0.979 -4.702 5.378 1.00 83.19 97 SER A O 1
ATOM 782 N N . LEU A 1 98 ? -1.238 -3.781 3.337 1.00 81.44 98 LEU A N 1
ATOM 783 C CA . LEU A 1 98 ? -2.608 -3.324 3.555 1.00 81.44 98 LEU A CA 1
ATOM 784 C C . LEU A 1 98 ? -3.521 -4.523 3.885 1.00 81.44 98 LEU A C 1
ATOM 786 O O . LEU A 1 98 ? -4.126 -4.577 4.954 1.00 81.44 98 LEU A O 1
ATOM 790 N N . MET A 1 99 ? -3.551 -5.549 3.030 1.00 79.12 99 MET A N 1
ATOM 791 C CA . MET A 1 99 ? -4.387 -6.737 3.248 1.00 79.12 99 MET A CA 1
ATOM 792 C C . MET A 1 99 ? -4.027 -7.494 4.533 1.00 79.12 99 MET A C 1
ATOM 794 O O . MET A 1 99 ? -4.920 -7.899 5.277 1.00 79.12 99 MET A O 1
ATOM 798 N N . GLY A 1 100 ? -2.733 -7.670 4.809 1.00 80.12 100 GLY A N 1
ATOM 799 C CA . GLY A 1 100 ? -2.231 -8.370 5.987 1.00 80.12 100 GLY A CA 1
ATOM 800 C C . GLY A 1 100 ? -2.612 -7.658 7.280 1.00 80.12 100 GLY A C 1
ATOM 801 O O . GLY A 1 100 ? -3.152 -8.290 8.190 1.00 80.12 100 GLY A O 1
ATOM 802 N N . PHE A 1 101 ? -2.425 -6.336 7.338 1.00 79.00 101 PHE A N 1
ATOM 803 C CA . PHE A 1 101 ? -2.817 -5.552 8.504 1.00 79.00 101 PHE A CA 1
ATOM 804 C C . PHE A 1 101 ? -4.328 -5.612 8.716 1.00 79.00 101 PHE A C 1
ATOM 806 O O . PHE A 1 101 ? -4.750 -5.937 9.819 1.00 79.00 101 PHE A O 1
ATOM 813 N N . SER A 1 102 ? -5.140 -5.409 7.668 1.00 73.25 102 SER A N 1
ATOM 814 C CA . SER A 1 102 ? -6.601 -5.562 7.742 1.00 73.25 102 SER A CA 1
ATOM 815 C C . SER A 1 102 ? -7.032 -6.957 8.216 1.00 73.25 102 SER A C 1
ATOM 817 O O . SER A 1 102 ? -7.985 -7.074 8.986 1.00 73.25 102 SER A O 1
ATOM 819 N N . GLY A 1 103 ? -6.337 -8.015 7.790 1.00 75.81 103 GLY A N 1
ATOM 820 C CA . GLY A 1 103 ? -6.603 -9.392 8.206 1.00 75.81 103 GLY A CA 1
ATOM 821 C C . GLY A 1 103 ? -6.348 -9.629 9.696 1.00 75.81 103 GLY A C 1
ATOM 822 O O . GLY A 1 103 ? -7.239 -10.118 10.389 1.00 75.81 103 GLY A O 1
ATOM 823 N N . ILE A 1 104 ? -5.171 -9.233 10.199 1.00 77.38 104 ILE A N 1
ATOM 824 C CA . ILE A 1 104 ? -4.805 -9.329 11.629 1.00 77.38 104 ILE A CA 1
ATOM 825 C C . ILE A 1 104 ? -5.856 -8.624 12.483 1.00 77.38 104 ILE A C 1
ATOM 827 O O . ILE A 1 104 ? -6.395 -9.169 13.444 1.00 77.38 104 ILE A O 1
ATOM 831 N N . LEU A 1 105 ? -6.170 -7.409 12.070 1.00 73.12 105 LEU A N 1
ATOM 832 C CA . LEU A 1 105 ? -7.179 -6.551 12.641 1.00 73.12 105 LEU A CA 1
ATOM 833 C C . LEU A 1 105 ? -8.556 -7.237 12.699 1.00 73.12 105 LEU A C 1
ATOM 835 O O . LEU A 1 105 ? -9.124 -7.395 13.776 1.00 73.12 105 LEU A O 1
ATOM 839 N N . ASN A 1 106 ? -9.060 -7.772 11.589 1.00 71.88 106 ASN A N 1
ATOM 840 C CA . ASN A 1 106 ? -10.332 -8.498 11.587 1.00 71.88 106 ASN A CA 1
ATOM 841 C C . ASN A 1 106 ? -10.349 -9.687 12.564 1.00 71.88 106 ASN A C 1
ATOM 843 O O . ASN A 1 106 ? -11.324 -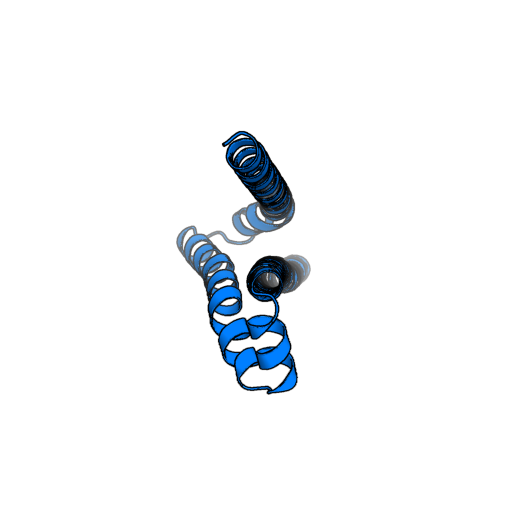9.864 13.289 1.00 71.88 106 ASN A O 1
ATOM 847 N N . VAL A 1 107 ? -9.263 -10.462 12.643 1.00 75.75 107 VAL A N 1
ATOM 848 C CA . VAL A 1 107 ? -9.155 -11.584 13.592 1.00 75.75 107 VAL A CA 1
ATOM 849 C C . VAL A 1 107 ? -9.220 -11.097 15.042 1.00 75.75 107 VAL A C 1
ATOM 851 O O . VAL A 1 107 ? -9.964 -11.662 15.845 1.00 75.75 107 VAL A O 1
ATOM 854 N N . VAL A 1 108 ? -8.484 -10.035 15.384 1.00 73.44 108 VAL A N 1
ATOM 855 C CA . VAL A 1 108 ? -8.447 -9.477 16.747 1.00 73.44 108 VAL A CA 1
ATOM 856 C C . VAL A 1 108 ? -9.831 -8.996 17.191 1.00 73.44 108 VAL A C 1
ATOM 858 O O . VAL A 1 108 ? -10.273 -9.323 18.293 1.00 73.44 108 VAL A O 1
ATOM 861 N N . PHE A 1 109 ? -10.542 -8.255 16.339 1.00 69.50 109 PHE A N 1
ATOM 862 C CA . PHE A 1 109 ? -11.843 -7.684 16.700 1.00 69.50 109 PHE A CA 1
ATOM 863 C C . PHE A 1 109 ? -12.987 -8.702 16.623 1.00 69.50 109 PHE A C 1
ATOM 865 O O . PHE A 1 109 ? -13.867 -8.678 17.481 1.00 69.50 109 PHE A O 1
ATOM 872 N N . TYR A 1 110 ? -12.942 -9.655 15.686 1.00 68.00 110 TYR A N 1
ATOM 873 C CA . TYR A 1 110 ? -13.880 -10.781 15.665 1.00 68.00 110 TYR A CA 1
ATOM 874 C C . TYR A 1 110 ? -13.780 -11.625 16.941 1.00 68.00 110 TYR A C 1
ATOM 876 O O . TYR A 1 110 ? -14.794 -12.007 17.523 1.00 68.00 110 TYR A O 1
ATOM 884 N N . ARG A 1 111 ? -12.553 -11.883 17.418 1.00 64.31 111 ARG A N 1
ATOM 885 C CA . ARG A 1 111 ? -12.330 -12.618 18.668 1.00 64.31 111 ARG A CA 1
ATOM 886 C C . ARG A 1 111 ? -12.859 -11.853 19.880 1.00 64.31 111 ARG A C 1
ATOM 888 O O . ARG A 1 111 ? -13.436 -12.469 20.766 1.00 64.31 111 ARG A O 1
ATOM 895 N N . LYS A 1 112 ? -12.693 -10.528 19.909 1.00 62.75 112 LYS A N 1
ATOM 896 C CA . LYS A 1 112 ? -13.189 -9.676 20.998 1.00 62.75 112 LYS A CA 1
ATOM 897 C C . LYS A 1 112 ? -14.719 -9.697 21.102 1.00 62.75 112 LYS A C 1
ATOM 899 O O . LYS A 1 112 ? -15.228 -9.846 22.202 1.00 62.75 112 LYS A O 1
ATOM 904 N N . ASN A 1 113 ? -15.428 -9.601 19.976 1.00 60.84 113 ASN A N 1
ATOM 905 C CA . ASN A 1 113 ? -16.896 -9.549 19.957 1.00 60.84 113 ASN A CA 1
ATOM 906 C C . ASN A 1 113 ? -17.580 -10.891 20.288 1.00 60.84 113 ASN A C 1
ATOM 908 O O . ASN A 1 113 ? -18.754 -10.887 20.624 1.00 60.84 113 ASN A O 1
ATOM 912 N N . ASN A 1 114 ? -16.878 -12.026 20.181 1.00 58.03 114 ASN A N 1
ATOM 913 C CA . ASN A 1 114 ? -17.402 -13.354 20.550 1.00 58.03 114 ASN A CA 1
ATOM 914 C C . ASN A 1 114 ? -17.040 -13.785 21.987 1.00 58.03 114 ASN A C 1
ATOM 916 O O . ASN A 1 114 ? -17.414 -14.875 22.410 1.00 58.03 114 ASN A O 1
ATOM 920 N N . LEU A 1 115 ? -16.263 -12.974 22.712 1.00 55.59 115 LEU A N 1
ATOM 921 C CA . LEU A 1 115 ? -15.862 -13.227 24.104 1.00 55.59 115 LEU A CA 1
ATOM 922 C C . LEU A 1 115 ? -16.541 -12.273 25.103 1.00 55.59 115 LEU A C 1
ATOM 924 O O . LEU A 1 115 ? -16.326 -12.419 26.305 1.00 55.59 115 LEU A O 1
ATOM 928 N N . SER A 1 116 ? -17.308 -11.296 24.612 1.00 47.56 116 SER A N 1
ATOM 929 C CA . SER A 1 116 ? -18.121 -10.350 25.390 1.00 47.56 116 SER A CA 1
ATOM 930 C C . SER A 1 116 ? -19.587 -10.743 25.356 1.00 47.56 116 SER A C 1
ATOM 932 O O . SER A 1 116 ? -20.234 -10.656 26.416 1.00 47.56 116 SER A O 1
#

Radius of gyration: 18.57 Å; chains: 1; bounding box: 42×26×59 Å